Protein AF-A0A9E3DGX2-F1 (afdb_monomer)

Solvent-accessible surface area (backbone atoms only — not comparable to full-atom values): 4901 Å² total; per-residue (Å²): 88,77,74,61,82,60,101,49,70,66,35,49,50,52,53,54,49,50,52,54,43,38,76,72,70,44,92,56,76,44,81,36,62,35,79,58,42,99,95,37,46,62,64,37,72,51,77,50,76,56,98,86,30,46,34,41,35,36,16,42,62,37,91,49,84,93,50,34,78,81,47,70,72,58,54,54,55,59,74,74,110

Sequence (81 aa):
MFPPEVVGGAEIIAHRQALALRARGAEVAVMAGGLPRPDFPRGAWVRETVDGLAVHRLSIRSMEPDANFHSPAAAERLRAL

Radius of gyration: 13.46 Å; Cα contacts (8 Å, |Δi|>4): 100; chains: 1; bounding box: 33×33×36 Å

Mean predicted aligned error: 5.75 Å

pLDDT: mean 84.1, std 10.44, range [56.5, 97.38]

Secondary structure (DSSP, 8-state):
--S--SS-HHHHHHHHHHHHHHHTT---EEEEEE--BTTB-TT-EEEEEETTEEEEEEE-S-SSGGG-S--HHHHHHHHT-

Structure (mmCIF, N/CA/C/O backbone):
data_AF-A0A9E3DGX2-F1
#
_entry.id   AF-A0A9E3DGX2-F1
#
loop_
_atom_site.group_PDB
_atom_site.id
_atom_site.type_symbol
_atom_site.label_atom_id
_atom_site.label_alt_id
_atom_site.label_comp_id
_atom_site.label_asym_id
_atom_site.label_entity_id
_atom_site.label_seq_id
_atom_site.pdbx_PDB_ins_code
_atom_site.Cartn_x
_atom_site.Cartn_y
_atom_site.Cartn_z
_atom_site.occupancy
_atom_site.B_iso_or_equiv
_atom_site.auth_seq_id
_atom_site.auth_comp_id
_atom_site.auth_asym_id
_atom_site.auth_atom_id
_atom_site.pdbx_PDB_model_num
ATOM 1 N N . MET A 1 1 ? 2.727 7.016 -3.690 1.00 68.88 1 MET A N 1
ATOM 2 C CA . MET A 1 1 ? 3.581 6.532 -2.570 1.00 68.88 1 MET A CA 1
ATOM 3 C C . MET A 1 1 ? 2.767 6.473 -1.280 1.00 68.88 1 MET A C 1
ATOM 5 O O . MET A 1 1 ? 1.828 7.243 -1.151 1.00 68.88 1 MET A O 1
ATOM 9 N N . PHE A 1 2 ? 3.080 5.559 -0.357 1.00 72.50 2 PHE A N 1
ATOM 10 C CA . PHE A 1 2 ? 2.453 5.498 0.973 1.00 72.50 2 PHE A CA 1
ATOM 11 C C . PHE A 1 2 ? 3.549 5.402 2.051 1.00 72.50 2 PHE A C 1
ATOM 13 O O . PHE A 1 2 ? 4.384 4.510 1.906 1.00 72.50 2 PHE A O 1
ATOM 20 N N . PRO A 1 3 ? 3.590 6.260 3.086 1.00 76.31 3 PRO A N 1
ATOM 21 C CA . PRO A 1 3 ? 2.744 7.441 3.244 1.00 76.31 3 PRO A CA 1
ATOM 22 C C . PRO A 1 3 ? 2.999 8.448 2.096 1.00 76.31 3 PRO A C 1
ATOM 24 O O . PRO A 1 3 ? 3.867 8.214 1.250 1.00 76.31 3 PRO A O 1
ATOM 27 N N . PRO A 1 4 ? 2.190 9.509 1.962 1.00 76.00 4 PRO A N 1
ATOM 28 C CA . PRO A 1 4 ? 2.328 10.450 0.856 1.00 76.00 4 PRO A CA 1
ATOM 29 C C . PRO A 1 4 ? 3.668 11.198 0.954 1.00 76.00 4 PRO A C 1
ATOM 31 O O . PRO A 1 4 ? 3.841 12.047 1.819 1.00 76.00 4 PRO A O 1
ATOM 34 N N . GLU A 1 5 ? 4.613 10.880 0.068 1.00 72.25 5 GLU A N 1
ATOM 35 C CA . GLU A 1 5 ? 5.925 11.555 -0.022 1.00 72.25 5 GLU A CA 1
ATOM 36 C C . GLU A 1 5 ? 5.980 12.598 -1.155 1.00 72.25 5 GLU A C 1
ATOM 38 O O . GLU A 1 5 ? 6.858 13.455 -1.182 1.00 72.25 5 GLU A O 1
ATOM 43 N N . VAL A 1 6 ? 5.028 12.547 -2.092 1.00 61.66 6 VAL A N 1
ATOM 44 C CA . VAL A 1 6 ? 4.921 13.450 -3.252 1.00 61.66 6 VAL A CA 1
ATOM 45 C C . VAL A 1 6 ? 3.569 14.164 -3.196 1.00 61.66 6 VAL A C 1
ATOM 47 O O . VAL A 1 6 ? 2.616 13.625 -2.634 1.00 61.66 6 VAL A O 1
ATOM 50 N N . VAL A 1 7 ? 3.461 15.357 -3.794 1.00 56.50 7 VAL A N 1
ATOM 51 C CA . VAL A 1 7 ? 2.237 16.192 -3.848 1.00 56.50 7 VAL A CA 1
ATOM 52 C C . VAL A 1 7 ? 1.188 15.602 -4.814 1.00 56.50 7 VAL A C 1
ATOM 54 O O . VAL A 1 7 ? 0.692 16.264 -5.719 1.00 56.50 7 VAL A O 1
ATOM 57 N N . GLY A 1 8 ? 0.873 14.317 -4.670 1.00 64.19 8 GLY A N 1
ATOM 58 C CA . GLY A 1 8 ? -0.260 13.667 -5.318 1.00 64.19 8 GLY A CA 1
ATOM 59 C C . GLY A 1 8 ? -1.456 13.667 -4.367 1.00 64.19 8 GLY A C 1
ATOM 60 O O . GLY A 1 8 ? -1.388 13.149 -3.252 1.00 64.19 8 GLY A O 1
ATOM 61 N N . GLY A 1 9 ? -2.571 14.281 -4.774 1.00 77.81 9 GLY A N 1
ATOM 62 C CA . GLY A 1 9 ? -3.764 14.382 -3.923 1.00 77.81 9 GLY A CA 1
ATOM 63 C C . GLY A 1 9 ? -4.393 13.022 -3.593 1.00 77.81 9 GLY A C 1
ATOM 64 O O . GLY A 1 9 ? -4.951 12.845 -2.512 1.00 77.81 9 GLY A O 1
ATOM 65 N N . ALA A 1 10 ? -4.261 12.043 -4.493 1.00 83.62 10 ALA A N 1
ATOM 66 C CA . ALA A 1 10 ? -4.835 10.712 -4.318 1.00 83.62 10 ALA A CA 1
ATOM 67 C C . ALA A 1 10 ? -4.220 9.971 -3.122 1.00 83.62 10 ALA A C 1
ATOM 69 O O . ALA A 1 10 ? -4.949 9.375 -2.327 1.00 83.62 10 ALA A O 1
ATOM 70 N N . GLU A 1 11 ? -2.900 10.043 -2.943 1.00 84.06 11 GLU A N 1
ATOM 71 C CA . GLU A 1 11 ? -2.238 9.342 -1.843 1.00 84.06 11 GLU A CA 1
ATOM 72 C C . GLU A 1 11 ? -2.551 9.957 -0.483 1.00 84.06 11 GLU A C 1
ATOM 74 O O . GLU A 1 11 ? -2.742 9.221 0.487 1.00 84.06 11 GLU A O 1
ATOM 79 N N . ILE A 1 12 ? -2.690 11.287 -0.416 1.00 85.44 12 ILE A N 1
ATOM 80 C CA . ILE A 1 12 ? -3.117 11.986 0.804 1.00 85.44 12 ILE A CA 1
ATOM 81 C C . ILE A 1 12 ? -4.508 11.508 1.229 1.00 85.44 12 ILE A C 1
ATOM 83 O O . ILE A 1 12 ? -4.728 11.187 2.400 1.00 85.44 12 ILE A O 1
ATOM 87 N N . ILE A 1 13 ? -5.449 11.436 0.284 1.00 89.69 13 ILE A N 1
ATOM 88 C CA . ILE A 1 13 ? -6.811 10.977 0.566 1.00 89.69 13 ILE A CA 1
ATOM 89 C C . ILE A 1 13 ? -6.816 9.503 0.982 1.00 89.69 13 ILE A C 1
ATOM 91 O O . ILE A 1 13 ? -7.416 9.180 2.009 1.00 89.69 13 ILE A O 1
ATOM 95 N N . ALA A 1 14 ? -6.103 8.633 0.261 1.00 90.00 14 ALA A N 1
ATOM 96 C CA . ALA A 1 14 ? -6.013 7.211 0.590 1.00 90.00 14 ALA A CA 1
ATOM 97 C C . ALA A 1 14 ? -5.441 6.981 2.000 1.00 90.00 14 ALA A C 1
ATOM 99 O O . ALA A 1 14 ? -5.985 6.194 2.774 1.00 90.00 14 ALA A O 1
ATOM 100 N N . HIS A 1 15 ? -4.391 7.719 2.370 1.00 91.25 15 HIS A N 1
ATOM 101 C CA . HIS A 1 15 ? -3.796 7.654 3.703 1.00 91.25 15 HIS A CA 1
ATOM 102 C C . HIS A 1 15 ? -4.768 8.096 4.802 1.00 91.25 15 HIS A C 1
ATOM 104 O O . HIS A 1 15 ? -4.980 7.369 5.776 1.00 91.25 15 HIS A O 1
ATOM 110 N N . ARG A 1 16 ? -5.442 9.239 4.618 1.00 93.00 16 ARG A N 1
ATOM 111 C CA . ARG A 1 16 ? -6.459 9.721 5.569 1.00 93.00 16 ARG A CA 1
ATOM 112 C C . ARG A 1 16 ? -7.616 8.733 5.726 1.00 93.00 16 ARG A C 1
ATOM 114 O O . ARG A 1 16 ? -8.084 8.520 6.842 1.00 93.00 16 ARG A O 1
ATOM 121 N N . GLN A 1 17 ? -8.074 8.130 4.631 1.00 95.06 17 GLN A N 1
ATOM 122 C CA . GLN A 1 17 ? -9.154 7.144 4.658 1.00 95.06 17 GLN A CA 1
ATOM 123 C C . GLN A 1 17 ? -8.736 5.855 5.373 1.00 95.06 17 GLN A C 1
ATOM 125 O O . GLN A 1 17 ? -9.498 5.359 6.201 1.00 95.06 17 GLN A O 1
ATOM 130 N N . ALA A 1 18 ? -7.523 5.354 5.123 1.00 94.81 18 ALA A N 1
ATOM 131 C CA . ALA A 1 18 ? -7.002 4.159 5.785 1.00 94.81 18 ALA A CA 1
ATOM 132 C C . ALA A 1 18 ? -6.930 4.335 7.312 1.00 94.81 18 ALA A C 1
ATOM 134 O O . ALA A 1 18 ? -7.417 3.486 8.061 1.00 94.81 18 ALA A O 1
ATOM 135 N N . LEU A 1 19 ? -6.406 5.474 7.779 1.00 95.25 19 LEU A N 1
ATOM 136 C CA . LEU A 1 19 ? -6.368 5.794 9.208 1.00 95.25 19 LEU A CA 1
ATOM 137 C C . LEU A 1 19 ? -7.771 5.935 9.808 1.00 95.25 19 LEU A C 1
ATOM 139 O O . LEU A 1 19 ? -8.030 5.411 10.891 1.00 95.25 19 LEU A O 1
ATOM 143 N N . ALA A 1 20 ? -8.693 6.600 9.105 1.00 96.69 20 ALA A N 1
ATOM 144 C CA . ALA A 1 20 ? -10.065 6.767 9.575 1.00 96.69 20 ALA A CA 1
ATOM 145 C C . ALA A 1 20 ? -10.817 5.430 9.687 1.00 96.69 20 ALA A C 1
ATOM 147 O O . ALA A 1 20 ? -11.575 5.237 10.636 1.00 96.69 20 ALA A O 1
ATOM 148 N N . LEU A 1 21 ? -10.606 4.502 8.748 1.00 96.88 21 LEU A N 1
ATOM 149 C CA . LEU A 1 21 ? -11.175 3.153 8.807 1.00 96.88 21 LEU A CA 1
ATOM 150 C C . LEU A 1 21 ? -10.617 2.370 9.999 1.00 96.88 21 LEU A C 1
ATOM 152 O O . LEU A 1 21 ? -11.392 1.826 10.785 1.00 96.88 21 LEU A O 1
ATOM 156 N N . ARG A 1 22 ? -9.294 2.391 10.194 1.00 96.12 22 ARG A N 1
ATOM 157 C CA . ARG A 1 22 ? -8.651 1.742 11.344 1.00 96.12 22 ARG A CA 1
ATOM 158 C C . ARG A 1 22 ? -9.154 2.300 12.676 1.00 96.12 22 ARG A C 1
ATOM 160 O O . ARG A 1 22 ? -9.469 1.534 13.580 1.00 96.12 22 ARG A O 1
ATOM 167 N N . ALA A 1 23 ? -9.277 3.622 12.798 1.00 96.00 23 ALA A N 1
ATOM 168 C CA . ALA A 1 23 ? -9.787 4.272 14.008 1.00 96.00 23 ALA A CA 1
ATOM 169 C C . ALA A 1 23 ? -11.238 3.874 14.344 1.00 96.00 23 ALA A C 1
ATOM 171 O O . ALA A 1 23 ? -11.647 3.955 15.498 1.00 96.00 23 ALA A O 1
ATOM 172 N N . ARG A 1 24 ? -12.008 3.413 13.350 1.00 97.38 24 ARG A N 1
ATOM 173 C CA . ARG A 1 24 ? -13.362 2.860 13.522 1.00 97.38 24 ARG A CA 1
ATOM 174 C C . ARG A 1 24 ? -13.367 1.360 13.845 1.00 97.38 24 ARG A C 1
ATOM 176 O O . ARG A 1 24 ? -14.435 0.760 13.876 1.00 97.38 24 ARG A O 1
ATOM 183 N N . GLY A 1 25 ? -12.199 0.760 14.070 1.00 96.62 25 GLY A N 1
ATOM 184 C CA . GLY A 1 25 ? -12.044 -0.655 14.402 1.00 96.62 25 GLY A CA 1
ATOM 185 C C . GLY A 1 25 ? -11.961 -1.589 13.195 1.00 96.62 25 GLY A C 1
ATOM 186 O O . GLY A 1 25 ? -11.978 -2.800 13.385 1.00 96.62 25 GLY A O 1
ATOM 187 N N . ALA A 1 26 ? -11.867 -1.064 11.968 1.00 96.44 26 ALA A N 1
ATOM 188 C CA . ALA A 1 26 ? -11.654 -1.911 10.799 1.00 96.44 26 ALA A CA 1
ATOM 189 C C . ALA A 1 26 ? -10.215 -2.445 10.760 1.00 96.44 26 ALA A C 1
ATOM 191 O O . ALA A 1 26 ? -9.260 -1.729 11.077 1.00 96.44 26 ALA A O 1
ATOM 192 N N . GLU A 1 27 ? -10.055 -3.679 10.291 1.00 94.75 27 GLU A N 1
ATOM 193 C CA . GLU A 1 27 ? -8.752 -4.190 9.881 1.00 94.75 27 GLU A CA 1
ATOM 194 C C . GLU A 1 27 ? -8.406 -3.619 8.502 1.00 94.75 27 GLU A C 1
ATOM 196 O O . GLU A 1 27 ? -9.179 -3.736 7.551 1.00 94.75 27 GLU A O 1
ATOM 201 N N . VAL A 1 28 ? -7.262 -2.939 8.402 1.00 94.75 28 VAL A N 1
ATOM 202 C CA . VAL A 1 28 ? -6.859 -2.218 7.190 1.00 94.75 28 VAL A CA 1
ATOM 203 C C . VAL A 1 28 ? -5.458 -2.643 6.779 1.00 94.75 28 VAL A C 1
ATOM 205 O O . VAL A 1 28 ? -4.502 -2.501 7.545 1.00 94.75 28 VAL A O 1
ATOM 208 N N . ALA A 1 29 ? -5.340 -3.091 5.532 1.00 92.56 29 ALA A N 1
ATOM 209 C CA . ALA A 1 29 ? -4.076 -3.310 4.846 1.00 92.56 29 ALA A CA 1
ATOM 210 C C . ALA A 1 29 ? -3.980 -2.383 3.628 1.00 92.56 29 ALA A C 1
ATOM 212 O O . ALA A 1 29 ? -4.968 -2.128 2.937 1.00 92.56 29 ALA A O 1
ATOM 213 N N . VAL A 1 30 ? -2.781 -1.874 3.362 1.00 91.81 30 VAL A N 1
ATOM 214 C CA . VAL A 1 30 ? -2.504 -0.949 2.261 1.00 91.81 30 VAL A CA 1
ATOM 215 C C . VAL A 1 30 ? -1.600 -1.633 1.251 1.00 91.81 30 VAL A C 1
ATOM 217 O O . VAL A 1 30 ? -0.548 -2.150 1.611 1.00 91.81 30 VAL A O 1
ATOM 220 N N . MET A 1 31 ? -1.973 -1.589 -0.026 1.00 88.69 31 MET A N 1
ATOM 221 C CA . MET A 1 31 ? -1.095 -1.981 -1.127 1.00 88.69 31 MET A CA 1
ATOM 222 C C . MET A 1 31 ? -0.542 -0.734 -1.807 1.00 88.69 31 MET A C 1
ATOM 224 O O . MET A 1 31 ? -1.306 0.138 -2.221 1.00 88.69 31 MET A O 1
ATOM 228 N N . ALA A 1 32 ? 0.780 -0.647 -1.929 1.00 88.44 32 ALA A N 1
ATOM 229 C CA . ALA A 1 32 ? 1.438 0.518 -2.507 1.00 88.44 32 ALA A CA 1
ATOM 230 C C . ALA A 1 32 ? 2.599 0.133 -3.432 1.00 88.44 32 ALA A C 1
ATOM 232 O O . ALA A 1 32 ? 3.342 -0.816 -3.185 1.00 88.44 32 ALA A O 1
ATOM 233 N N . GLY A 1 33 ? 2.794 0.921 -4.488 1.00 86.31 33 GLY A N 1
ATOM 234 C CA . GLY A 1 33 ? 4.032 0.894 -5.264 1.00 86.31 33 GLY A CA 1
ATOM 235 C C . GLY A 1 33 ? 5.179 1.568 -4.503 1.00 86.31 33 GLY A C 1
ATOM 236 O O . GLY A 1 33 ? 4.965 2.542 -3.774 1.00 86.31 33 GLY A O 1
ATOM 237 N N . GLY A 1 34 ? 6.401 1.070 -4.685 1.00 86.81 34 GLY A N 1
ATOM 238 C CA . GLY A 1 34 ? 7.628 1.699 -4.190 1.00 86.81 34 GLY A CA 1
ATOM 239 C C . GLY A 1 34 ? 8.669 1.856 -5.291 1.00 86.81 34 GLY A C 1
ATOM 240 O O . GLY A 1 34 ? 8.802 0.986 -6.147 1.00 86.81 34 GLY A O 1
ATOM 241 N N . LEU A 1 35 ? 9.415 2.959 -5.278 1.00 85.81 35 LEU A N 1
ATOM 242 C CA . LEU A 1 35 ? 10.520 3.140 -6.217 1.00 85.81 35 LEU A CA 1
AT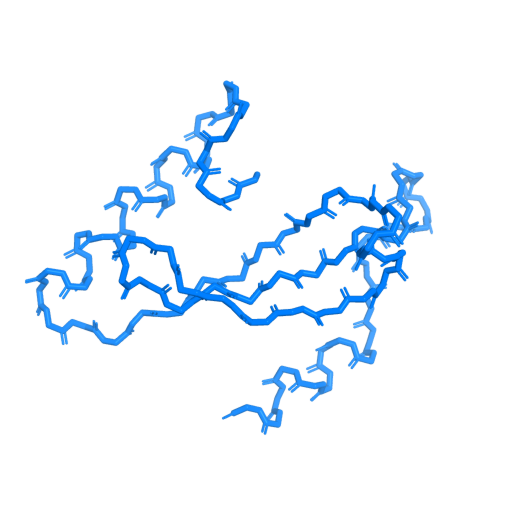OM 243 C C . LEU A 1 35 ? 11.637 2.124 -5.921 1.00 85.81 35 LEU A C 1
ATOM 245 O O . LEU A 1 35 ? 11.898 1.844 -4.748 1.00 85.81 35 LEU A O 1
ATOM 249 N N . PRO A 1 36 ? 12.298 1.571 -6.952 1.00 87.19 36 PRO A N 1
ATOM 250 C CA . PRO A 1 36 ? 13.415 0.664 -6.746 1.00 87.19 36 PRO A CA 1
ATOM 251 C C . PRO A 1 36 ? 14.588 1.386 -6.077 1.00 87.19 36 PRO A C 1
ATOM 253 O O . PRO A 1 36 ? 14.941 2.506 -6.447 1.00 87.19 36 PRO A O 1
ATOM 256 N N . ARG A 1 37 ? 15.208 0.713 -5.109 1.00 89.62 37 ARG A N 1
ATOM 257 C CA . ARG A 1 37 ? 16.390 1.169 -4.358 1.00 89.62 37 ARG A CA 1
ATOM 258 C C . ARG A 1 37 ? 17.407 0.022 -4.261 1.00 89.62 37 ARG A C 1
ATOM 260 O O . ARG A 1 37 ? 17.022 -1.120 -4.520 1.00 89.62 37 ARG A O 1
ATOM 267 N N . PRO A 1 38 ? 18.677 0.270 -3.883 1.00 91.00 38 PRO A N 1
ATOM 268 C CA . PRO A 1 38 ? 19.675 -0.798 -3.749 1.00 91.00 38 PRO A CA 1
ATOM 269 C C . PRO A 1 38 ? 19.246 -1.948 -2.820 1.00 91.00 38 PRO A C 1
ATOM 271 O O . PRO A 1 38 ? 19.540 -3.105 -3.099 1.00 91.00 38 PRO A O 1
ATOM 274 N N . ASP A 1 39 ? 18.505 -1.636 -1.756 1.00 91.44 39 ASP A N 1
ATOM 275 C CA . ASP A 1 39 ? 17.938 -2.573 -0.777 1.00 91.44 39 ASP A CA 1
ATOM 276 C C . ASP A 1 39 ? 16.543 -3.105 -1.164 1.00 91.44 39 ASP A C 1
ATOM 278 O O . ASP A 1 39 ? 16.012 -4.004 -0.516 1.00 91.44 39 ASP A O 1
ATOM 282 N N . PHE A 1 40 ? 15.935 -2.556 -2.220 1.00 90.06 40 PHE A N 1
ATOM 283 C CA . PHE A 1 40 ? 14.577 -2.866 -2.659 1.00 90.06 40 PHE A CA 1
ATOM 284 C C . PHE A 1 40 ? 14.511 -2.956 -4.195 1.00 90.06 40 PHE A C 1
ATOM 286 O O . PHE A 1 40 ? 13.988 -2.052 -4.864 1.00 90.06 40 PHE A O 1
ATOM 293 N N . PRO A 1 41 ? 15.081 -4.027 -4.785 1.00 90.38 41 PRO A N 1
ATOM 294 C CA . PRO A 1 41 ? 15.225 -4.149 -6.231 1.00 90.38 41 PRO A CA 1
ATOM 295 C C . PRO A 1 41 ? 13.871 -4.275 -6.938 1.00 90.38 41 PRO A C 1
ATOM 297 O O . PRO A 1 41 ? 12.844 -4.569 -6.330 1.00 90.38 41 PRO A O 1
ATOM 300 N N . ARG A 1 42 ? 13.863 -4.056 -8.256 1.00 87.62 42 ARG A N 1
ATOM 301 C CA . ARG A 1 42 ? 12.650 -4.089 -9.092 1.00 87.62 42 ARG A CA 1
ATOM 302 C C . ARG A 1 42 ? 11.876 -5.397 -8.912 1.00 87.62 42 ARG A C 1
ATOM 304 O O . ARG A 1 42 ? 12.445 -6.482 -8.991 1.00 87.62 42 ARG A O 1
ATOM 311 N N . GLY A 1 43 ? 10.566 -5.297 -8.697 1.00 85.06 43 GLY A N 1
ATOM 312 C CA . GLY A 1 43 ? 9.698 -6.452 -8.460 1.00 85.06 43 GLY A CA 1
ATOM 313 C C . GLY A 1 43 ? 9.841 -7.110 -7.082 1.00 85.06 43 GLY A C 1
ATOM 314 O O . GLY A 1 43 ? 9.113 -8.070 -6.821 1.00 85.06 43 GLY A O 1
ATOM 315 N N . ALA A 1 44 ? 10.726 -6.616 -6.207 1.00 89.31 44 ALA A N 1
ATOM 316 C CA . ALA A 1 44 ? 10.762 -7.030 -4.810 1.00 89.31 44 ALA A CA 1
ATOM 317 C C . ALA A 1 44 ? 9.479 -6.615 -4.088 1.00 89.31 44 ALA A C 1
ATOM 319 O O . ALA A 1 44 ? 8.830 -5.629 -4.439 1.00 89.31 44 ALA A O 1
ATOM 320 N N . TRP A 1 45 ? 9.133 -7.373 -3.055 1.00 89.56 45 TRP A N 1
ATOM 321 C CA . TRP A 1 45 ? 7.986 -7.107 -2.206 1.00 89.56 45 TRP A CA 1
ATOM 322 C C . TRP A 1 45 ? 8.423 -7.110 -0.750 1.00 89.56 45 TRP A C 1
ATOM 324 O O . TRP A 1 45 ? 9.217 -7.963 -0.351 1.00 89.56 45 TRP A O 1
ATOM 334 N N . VAL A 1 46 ? 7.892 -6.173 0.027 1.00 91.75 46 VAL A N 1
ATOM 335 C CA . VAL A 1 46 ? 8.097 -6.104 1.473 1.00 91.75 46 VAL A CA 1
ATOM 336 C C . VAL A 1 46 ? 6.781 -5.800 2.173 1.00 91.75 46 VAL A C 1
ATOM 338 O O . VAL A 1 46 ? 5.891 -5.153 1.615 1.00 91.75 46 VAL A O 1
ATOM 341 N N . ARG A 1 47 ? 6.671 -6.268 3.415 1.00 92.56 47 ARG A N 1
ATOM 342 C CA . ARG A 1 47 ? 5.610 -5.885 4.340 1.00 92.56 47 ARG A CA 1
ATOM 343 C C . ARG A 1 47 ? 6.230 -5.074 5.467 1.00 92.56 47 ARG A C 1
ATOM 345 O O . ARG A 1 47 ? 7.205 -5.511 6.070 1.00 92.56 47 ARG A O 1
ATOM 352 N N . GLU A 1 48 ? 5.640 -3.930 5.760 1.00 93.12 48 GLU A N 1
ATOM 353 C CA . GLU A 1 48 ? 6.069 -3.032 6.829 1.00 93.12 48 GLU A CA 1
ATOM 354 C C . GLU A 1 48 ? 4.858 -2.467 7.578 1.00 93.12 48 GLU A C 1
ATOM 356 O O . GLU A 1 48 ? 3.715 -2.607 7.137 1.00 93.12 48 GLU A O 1
ATOM 361 N N . THR A 1 49 ? 5.111 -1.839 8.723 1.00 94.00 49 THR A N 1
ATOM 362 C CA . THR A 1 49 ? 4.0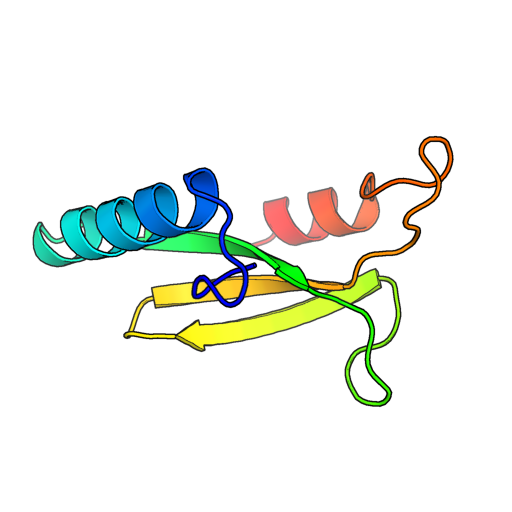81 -1.151 9.503 1.00 94.00 49 THR A CA 1
ATOM 363 C C . THR A 1 49 ? 4.337 0.348 9.443 1.00 94.00 49 THR A C 1
ATOM 365 O O . THR A 1 49 ? 5.389 0.805 9.881 1.00 94.00 49 THR A O 1
ATOM 368 N N . VAL A 1 50 ? 3.365 1.112 8.947 1.00 92.12 50 VAL A N 1
ATOM 369 C CA . VAL A 1 50 ? 3.427 2.581 8.854 1.00 92.12 50 VAL A CA 1
ATOM 370 C C . VAL A 1 50 ? 2.183 3.152 9.512 1.00 92.12 50 VAL A C 1
ATOM 372 O O . VAL A 1 50 ? 1.075 2.761 9.154 1.00 92.12 50 VAL A O 1
ATOM 375 N N . ASP A 1 51 ? 2.346 4.032 10.502 1.00 91.75 51 ASP A N 1
ATOM 376 C CA . ASP A 1 51 ? 1.235 4.612 11.277 1.00 91.75 51 ASP A CA 1
ATOM 377 C C . ASP A 1 51 ? 0.268 3.547 11.834 1.00 91.75 51 ASP A C 1
ATOM 379 O O . ASP A 1 51 ? -0.948 3.725 11.947 1.00 91.75 51 ASP A O 1
ATOM 383 N N . GLY A 1 52 ? 0.840 2.384 12.167 1.00 91.06 52 GLY A N 1
ATOM 384 C CA . GLY A 1 52 ? 0.146 1.185 12.632 1.00 91.06 52 GLY A CA 1
ATOM 385 C C . GLY A 1 52 ? -0.769 0.507 11.602 1.00 91.06 52 GLY A C 1
ATOM 386 O O . GLY A 1 52 ? -1.590 -0.321 11.990 1.00 91.06 52 GLY A O 1
ATOM 387 N N . LEU A 1 53 ? -0.638 0.838 10.317 1.00 93.94 53 LEU A N 1
ATOM 388 C CA . LEU A 1 53 ? -1.242 0.125 9.192 1.00 93.94 53 LEU A CA 1
ATOM 389 C C . LEU A 1 53 ? -0.246 -0.893 8.628 1.00 93.94 53 LEU A C 1
ATOM 391 O O . LEU A 1 53 ? 0.940 -0.590 8.494 1.00 93.94 53 LEU A O 1
ATOM 395 N N . ALA A 1 54 ? -0.732 -2.077 8.248 1.00 94.12 54 ALA A N 1
ATOM 396 C CA . ALA A 1 54 ? 0.066 -3.032 7.487 1.00 94.12 54 ALA A CA 1
ATOM 397 C C . ALA A 1 54 ? 0.182 -2.550 6.034 1.00 94.12 54 ALA A C 1
ATOM 399 O O . ALA A 1 54 ? -0.823 -2.452 5.328 1.00 94.12 54 ALA A O 1
ATOM 400 N N . VAL A 1 55 ? 1.398 -2.253 5.581 1.00 93.25 55 VAL A N 1
ATOM 401 C CA . VAL A 1 55 ? 1.676 -1.785 4.221 1.00 93.25 55 VAL A CA 1
ATOM 402 C C . VAL A 1 55 ? 2.437 -2.864 3.462 1.00 93.25 55 VAL A C 1
ATOM 404 O O . VAL A 1 55 ? 3.524 -3.284 3.852 1.00 93.25 55 VAL A O 1
ATOM 407 N N . HIS A 1 56 ? 1.858 -3.302 2.352 1.00 92.19 56 HIS A N 1
ATOM 408 C CA . HIS A 1 56 ? 2.447 -4.216 1.388 1.00 92.19 56 HIS A CA 1
ATOM 409 C C . HIS A 1 56 ? 2.987 -3.405 0.216 1.00 92.19 56 HIS A C 1
ATOM 411 O O . HIS A 1 56 ? 2.221 -2.853 -0.582 1.00 92.19 56 HIS A O 1
ATOM 417 N N . ARG A 1 57 ? 4.313 -3.322 0.113 1.00 90.69 57 ARG A N 1
ATOM 418 C CA . ARG A 1 57 ? 4.985 -2.523 -0.907 1.00 90.69 57 ARG A CA 1
ATOM 419 C C . ARG A 1 57 ? 5.548 -3.410 -2.002 1.00 90.69 57 ARG A C 1
ATOM 421 O O . ARG A 1 57 ? 6.315 -4.328 -1.721 1.00 90.69 57 ARG A O 1
ATOM 428 N N . LEU A 1 58 ? 5.206 -3.104 -3.252 1.00 89.88 58 LEU A N 1
ATOM 429 C CA . LEU A 1 58 ? 5.763 -3.747 -4.442 1.00 89.88 58 LEU A CA 1
ATOM 430 C C . LEU A 1 58 ? 6.666 -2.761 -5.189 1.00 89.88 58 LEU A C 1
ATOM 432 O O . LEU A 1 58 ? 6.226 -1.681 -5.589 1.00 89.88 58 LEU A O 1
ATOM 436 N N . SER A 1 59 ? 7.929 -3.136 -5.379 1.00 88.81 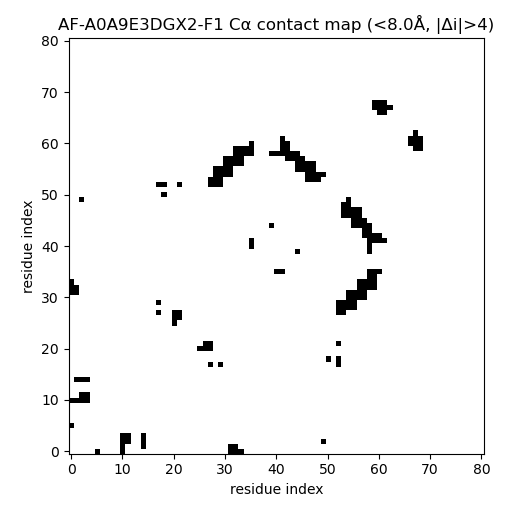59 SER A N 1
ATOM 437 C CA . SER A 1 59 ? 8.899 -2.343 -6.127 1.00 88.81 59 SER A CA 1
ATOM 438 C C . SER A 1 59 ? 8.528 -2.316 -7.605 1.00 88.81 59 SER A C 1
ATOM 440 O O . SER A 1 59 ? 8.314 -3.366 -8.223 1.00 88.81 59 SER A O 1
ATOM 442 N N . ILE A 1 60 ? 8.461 -1.118 -8.180 1.00 84.50 60 ILE A N 1
ATOM 443 C CA . ILE A 1 60 ? 8.070 -0.915 -9.577 1.00 84.50 60 ILE A CA 1
ATOM 444 C C . ILE A 1 60 ? 9.063 -1.622 -10.500 1.00 84.50 60 ILE A C 1
ATOM 446 O O . ILE A 1 60 ? 10.278 -1.458 -10.378 1.00 84.50 60 ILE A O 1
ATOM 450 N N . ARG A 1 61 ? 8.543 -2.401 -11.455 1.00 82.25 61 ARG A N 1
ATOM 451 C CA . ARG A 1 61 ? 9.367 -3.102 -12.447 1.00 82.25 61 ARG A CA 1
ATOM 452 C C . ARG A 1 61 ? 9.847 -2.168 -13.545 1.00 82.25 61 ARG A C 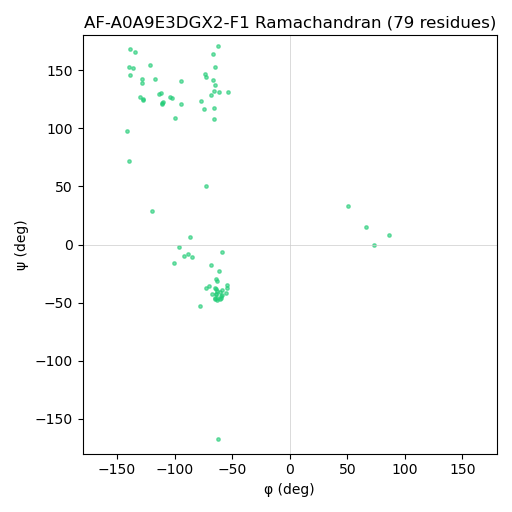1
ATOM 454 O O . ARG A 1 61 ? 11.054 -2.056 -13.733 1.00 82.25 61 ARG A O 1
ATOM 461 N N . SER A 1 62 ? 8.941 -1.438 -14.184 1.00 78.62 62 SER A N 1
ATOM 462 C CA . SER A 1 62 ? 9.275 -0.396 -15.154 1.00 78.62 62 SER A CA 1
ATOM 463 C C . SER A 1 62 ? 8.378 0.823 -14.995 1.00 78.62 62 SER A C 1
ATOM 465 O O . SER A 1 62 ? 7.242 0.707 -14.539 1.00 78.62 62 SER A O 1
ATOM 467 N N . MET A 1 63 ? 8.908 1.977 -15.392 1.00 72.50 63 MET A N 1
ATOM 468 C CA . MET A 1 63 ? 8.127 3.199 -15.604 1.00 72.50 63 MET A CA 1
ATOM 469 C C . MET A 1 63 ? 7.646 3.316 -17.059 1.00 72.50 63 MET A C 1
ATOM 471 O O . MET A 1 63 ? 6.815 4.169 -17.349 1.00 72.50 63 MET A O 1
ATOM 475 N N . GLU A 1 64 ? 8.147 2.456 -17.954 1.00 78.31 64 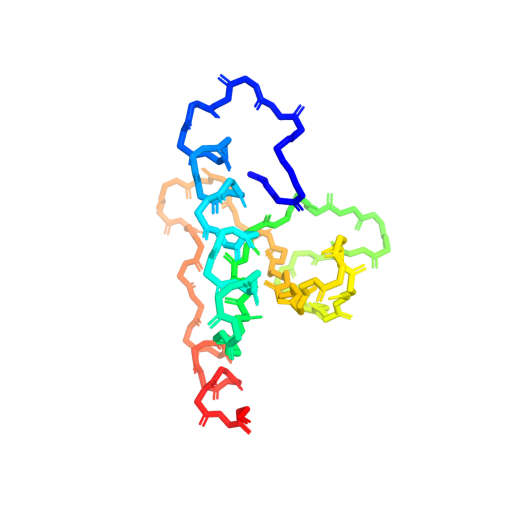GLU A N 1
ATOM 476 C CA . GLU A 1 64 ? 7.687 2.381 -19.340 1.00 78.31 64 GLU A CA 1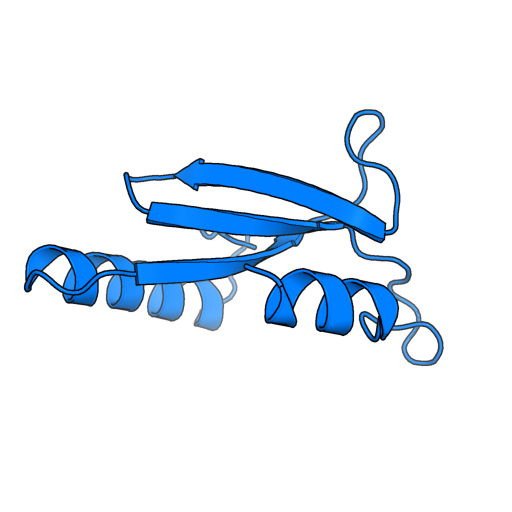
ATOM 477 C C . GLU A 1 64 ? 6.228 1.894 -19.389 1.00 78.31 64 GLU A C 1
ATOM 479 O O . GLU A 1 64 ? 5.916 0.879 -18.749 1.00 78.31 64 GLU A O 1
ATOM 484 N N . PRO A 1 65 ? 5.340 2.557 -20.155 1.00 67.62 65 PRO A N 1
ATOM 485 C CA . PRO A 1 65 ? 3.916 2.216 -20.221 1.00 67.62 65 PRO A CA 1
ATOM 486 C C . PRO A 1 65 ? 3.644 0.747 -20.578 1.00 67.62 65 PRO A C 1
ATOM 488 O O . PRO A 1 65 ? 2.757 0.122 -19.992 1.00 67.62 65 PRO A O 1
ATOM 491 N N . ASP A 1 66 ? 4.457 0.186 -21.476 1.00 69.12 66 ASP A N 1
ATOM 492 C CA . ASP A 1 66 ? 4.299 -1.176 -22.004 1.00 69.12 66 ASP A CA 1
ATOM 493 C C . ASP A 1 66 ? 4.942 -2.258 -21.118 1.00 69.12 66 ASP A C 1
ATOM 495 O O . ASP A 1 66 ? 4.701 -3.449 -21.302 1.00 69.12 66 ASP A O 1
ATOM 499 N N . ALA A 1 67 ? 5.736 -1.861 -20.118 1.00 64.69 67 ALA A N 1
ATOM 500 C CA . ALA A 1 67 ? 6.410 -2.763 -19.178 1.00 64.69 67 ALA A CA 1
ATOM 501 C C . ALA A 1 67 ? 5.986 -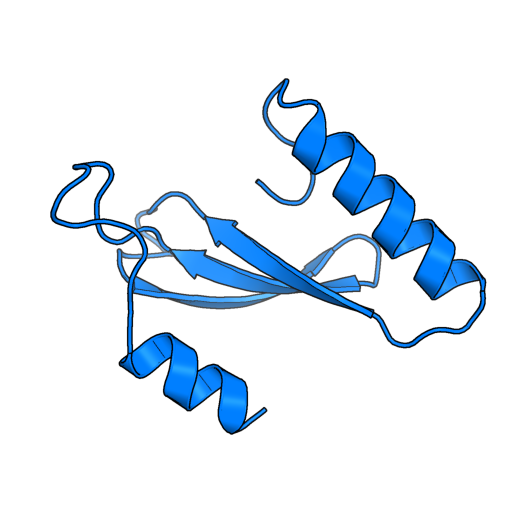2.503 -17.718 1.00 64.69 67 ALA A C 1
ATOM 503 O O . ALA A 1 67 ? 6.775 -2.698 -16.790 1.00 64.69 67 ALA A O 1
ATOM 504 N N . ASN A 1 68 ? 4.753 -2.020 -17.536 1.00 64.31 68 ASN A N 1
ATOM 505 C CA . ASN A 1 68 ? 4.238 -1.408 -16.310 1.00 64.31 68 ASN A CA 1
ATOM 506 C C . ASN A 1 68 ? 4.195 -2.325 -15.057 1.00 64.31 68 ASN A C 1
ATOM 508 O O . ASN A 1 68 ? 4.758 -3.414 -14.981 1.00 64.31 68 ASN A O 1
ATOM 512 N N . PHE A 1 69 ? 3.487 -1.857 -14.026 1.00 63.56 69 PHE A N 1
ATOM 513 C CA . PHE A 1 69 ? 3.265 -2.500 -12.725 1.00 63.56 69 PHE A CA 1
ATOM 514 C C . PHE A 1 69 ? 2.591 -3.889 -12.756 1.00 63.56 69 PHE A C 1
ATOM 516 O O . PHE A 1 69 ? 2.468 -4.525 -11.706 1.00 63.56 69 PHE A O 1
ATOM 523 N N . HIS A 1 70 ? 2.139 -4.376 -13.911 1.00 71.56 70 HIS A N 1
ATOM 524 C CA . HIS A 1 70 ? 1.459 -5.656 -14.039 1.00 71.56 70 HIS A CA 1
ATOM 525 C C . HIS A 1 70 ? 2.398 -6.824 -13.703 1.00 71.56 70 HIS A C 1
ATOM 527 O O . HIS A 1 70 ? 3.410 -7.077 -14.359 1.00 71.56 70 HIS A O 1
ATOM 533 N N . SER A 1 71 ? 2.051 -7.567 -12.653 1.00 71.12 71 SER A N 1
ATOM 534 C CA . SER A 1 71 ? 2.831 -8.703 -12.170 1.00 71.12 71 SER A CA 1
ATOM 535 C C . SER A 1 71 ? 1.901 -9.835 -11.728 1.00 71.12 71 SER A C 1
ATOM 537 O O . SER A 1 71 ? 1.433 -9.827 -10.586 1.00 71.12 71 SER A O 1
ATOM 539 N N . PRO A 1 72 ? 1.664 -10.844 -12.588 1.00 77.31 72 PRO A N 1
ATOM 540 C CA . PRO A 1 72 ? 0.865 -12.018 -12.233 1.00 77.31 72 PRO A CA 1
ATOM 541 C C . PRO A 1 72 ? 1.385 -12.731 -10.980 1.00 77.31 72 PRO A C 1
ATOM 543 O O . PRO A 1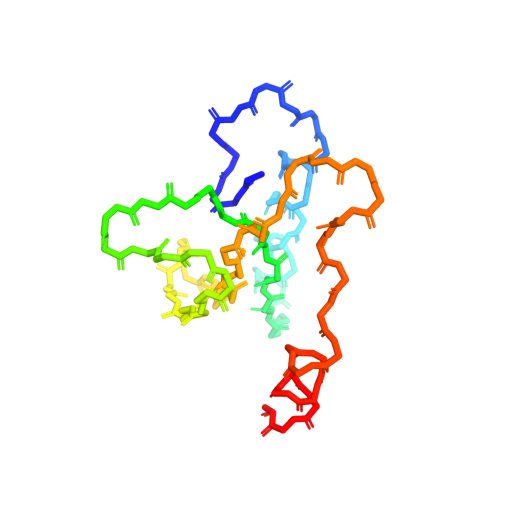 72 ? 0.614 -13.037 -10.080 1.00 77.31 72 PRO A O 1
ATOM 546 N N . ALA A 1 73 ? 2.707 -12.873 -10.848 1.00 76.62 73 ALA A N 1
ATOM 547 C CA . ALA A 1 73 ? 3.331 -13.475 -9.667 1.00 76.62 73 ALA A CA 1
ATOM 548 C C . ALA A 1 73 ? 3.082 -12.677 -8.370 1.00 76.62 73 ALA A C 1
ATOM 550 O O . ALA A 1 73 ? 3.003 -13.251 -7.284 1.00 76.62 73 ALA A O 1
ATOM 551 N N . ALA A 1 74 ? 2.958 -11.345 -8.456 1.00 72.50 74 ALA A N 1
ATOM 552 C CA . ALA A 1 74 ? 2.581 -10.539 -7.292 1.00 72.50 74 ALA A CA 1
ATOM 553 C C . ALA A 1 74 ? 1.097 -10.730 -6.947 1.00 72.50 74 ALA A C 1
ATOM 555 O O . ALA A 1 74 ? 0.757 -10.806 -5.769 1.00 72.50 74 ALA A O 1
ATOM 556 N N . ALA A 1 75 ? 0.234 -10.863 -7.959 1.00 76.06 75 ALA A N 1
ATOM 557 C CA . ALA A 1 75 ? -1.178 -11.171 -7.757 1.00 76.06 75 ALA A CA 1
ATOM 558 C C . ALA A 1 75 ? -1.378 -12.550 -7.103 1.00 76.06 75 ALA A C 1
ATOM 560 O O . ALA A 1 75 ? -2.204 -12.677 -6.205 1.00 76.06 75 ALA A O 1
ATOM 561 N N . GLU A 1 76 ? -0.603 -13.564 -7.493 1.00 81.31 76 GLU A N 1
ATOM 562 C CA . GLU A 1 76 ? -0.637 -14.885 -6.851 1.00 81.31 76 GLU A CA 1
ATOM 563 C C . GLU A 1 76 ? -0.202 -14.826 -5.387 1.00 81.31 76 GLU A C 1
ATOM 565 O O . GLU A 1 76 ? -0.900 -15.353 -4.524 1.00 81.31 76 GLU A O 1
ATOM 570 N N . ARG A 1 77 ? 0.898 -14.124 -5.083 1.00 74.19 77 ARG A N 1
ATOM 571 C CA . ARG A 1 77 ? 1.337 -13.918 -3.694 1.00 74.19 77 ARG A CA 1
ATOM 572 C C . ARG A 1 77 ? 0.283 -13.217 -2.845 1.00 74.19 77 ARG A C 1
ATOM 574 O O . ARG A 1 77 ? 0.107 -13.597 -1.697 1.00 74.19 77 ARG A O 1
ATOM 581 N N . LEU A 1 78 ? -0.419 -12.230 -3.401 1.00 71.19 78 LEU A N 1
ATOM 582 C CA . LEU A 1 78 ? -1.500 -11.532 -2.704 1.00 71.19 78 LEU A CA 1
ATOM 583 C C . LEU A 1 78 ? -2.690 -12.443 -2.391 1.00 71.19 78 LEU A C 1
ATOM 585 O O . LEU A 1 78 ? -3.276 -12.306 -1.328 1.00 71.19 78 LEU A O 1
ATOM 589 N N . ARG A 1 79 ? -3.040 -13.378 -3.282 1.00 78.56 79 ARG A N 1
ATOM 590 C CA . ARG A 1 79 ? -4.128 -14.343 -3.032 1.00 78.56 79 ARG A CA 1
ATOM 591 C C . ARG A 1 79 ? -3.802 -15.359 -1.935 1.00 78.56 79 ARG A C 1
ATOM 593 O O . ARG A 1 79 ? -4.712 -16.030 -1.468 1.00 78.56 79 ARG A O 1
ATOM 600 N N . ALA A 1 80 ? -2.524 -15.516 -1.595 1.00 74.44 80 ALA A N 1
ATOM 601 C CA . ALA A 1 80 ? -2.049 -16.462 -0.591 1.00 74.44 80 ALA A CA 1
ATOM 602 C C . ALA A 1 80 ? -1.839 -15.834 0.803 1.00 74.44 80 ALA A C 1
ATOM 604 O O . ALA A 1 80 ? -1.423 -16.551 1.714 1.00 74.44 80 ALA A O 1
ATOM 605 N N . LEU A 1 81 ? -2.066 -14.520 0.951 1.00 66.69 81 LEU A N 1
ATOM 606 C CA . LEU A 1 81 ? -2.094 -13.812 2.238 1.00 66.69 81 LEU A CA 1
ATOM 607 C C . LEU A 1 81 ? -3.439 -14.021 2.938 1.00 66.69 81 LEU A C 1
ATOM 609 O O . LEU A 1 81 ? -3.408 -14.102 4.184 1.00 66.69 81 LEU A O 1
#

Nearest PDB structures (foldseek):
  6wpw-assembly1_C  TM=4.063E-01  e=1.101E+00  Homo sapiens
  7z5h-assembly3_C  TM=3.572E-01  e=7.908E-01  Homo sapiens
  9bs0-assembly1_W  TM=3.791E-01  e=1.868E+00  Bacillus subtilis subsp. subtilis str. 168
  8iu2-assembly1_A  TM=3.039E-01  e=1.256E+00  Homo sapiens

Foldseek 3Di:
DPCDPDPDPVNPVVNVVQVVCVVVVDQGAAEEEDEADPVRHAQRWDWDADPNHTYIYGYWNDPDPVRGPDDVVVVVVVVVD

=== Feature glossary ===
The record interleaves many kinds of information about one protein. Here is each kind framed as the question it answers.

Q: What known structures does this most resemble?
A: Structural nearest neighbors (via Foldseek easy-search vs the PDB). Reported per hit: target PDB id, E-value, and alignment TM-score. A TM-score above ~0.5 is the conventional threshold for 'same fold'.

Q: Where is each backbo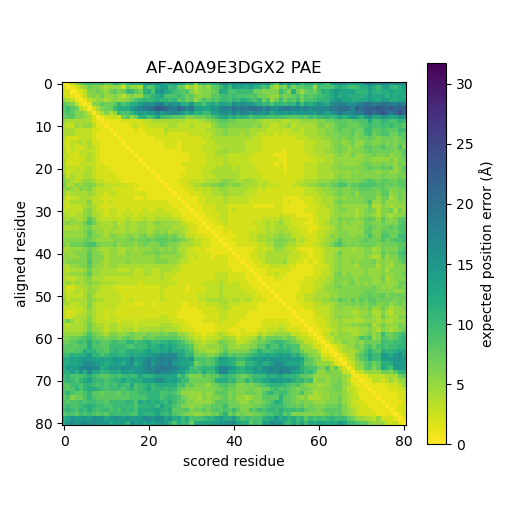ne atom in 3D?
A: The mmCIF table is the protein's shape written out atom by atom. For each backbone N, Cα, C, and carbonyl O, it records an (x, y, z) coordinate triple in Å plus the residue type, chain letter, and residue number.

Q: What are the backbone torsion angles?
A: The φ/ψ torsion pair specifies the backbone conformation at each residue. φ rotates about the N–Cα bond, ψ about the Cα–C bond. Steric clashes forbid most of the (φ, ψ) plane — the allowed regions (α-helix basin, β-sheet basin, left-handed helix) are the Ramachandran-allowed regions.

Q: Which residues are buried vs exposed?
A: Solvent-accessible surface area (SASA) is the area in Å² traced out by the centre of a 1.4 Å probe sphere (a water molecule) rolled over the protein's van der Waals surface (Shrake–Rupley / Lee–Richards construction). Buried residues have near-zero SASA; fully exposed residues can exceed 200 Å². The total SASA scales roughly with the number of surface residues.

Q: How confident is the AlphaFold model at each residue?
A: pLDDT is the predicted lDDT-Cα score: AlphaFold's confidence that the local environment of each residue (all inter-atomic distances within 15 Å) is correctly placed. It is a per-residue number between 0 and 100, with higher meaning more reliable.

Q: What does the local fold look like, residue by residue?
A: 3Di is Foldseek's structural alphabet. Each residue is assigned one of twenty discrete states based on how its Cα sits relative to its spatial (not sequential) neighbors. Aligning 3Di strings finds structural homologs roughly as well as full 3D superposition, but orders of magnitude faster.

Q: How big and how compact is the whole molecule?
A: Radius of gyration (Rg) is the root-mean-square distance of Cα atoms from their centroid — a single number for overall size and compactness. A globular domain of N residues has Rg ≈ 2.2·N^0.38 Å; an extended or disordered chain has a much larger Rg. The Cα contact count is the number of residue pairs whose Cα atoms are within 8 Å and are more than four positions apart in sequence — a standard proxy for tertiary packing density. The bounding box is the smallest axis-aligned box enclosing all Cα atoms.

Q: Which residues are in helices, strands, or loops?
A: DSSP 8-state secondary structure assigns each residue one of H (α-helix), G (3₁₀-helix), I (π-helix), E (extended β-strand), B (isolated β-bridge), T (hydrogen-bonded turn), S (bend), or '-' (coil). The assignment is computed from backbone hydrogen-bond geometry via the Kabsch–Sander algorithm.

Q: How mobile is each atom in the crystal?
A: Crystallographic B-factors measure how much each atom's electron density is smeared out, in Å². They rise in mobile loops and surface residues and fall in the buried interior. In AlphaFold models this column is repurposed to hold pLDDT instead.

Q: What if only a Cα trace is available?
A: P-SEA three-state annotation labels each residue as helix, strand, or coil based purely on the geometry of the Cα trace. It serves as a fallback when the full backbone (and thus DSSP) is unavailable.

Q: What family and function is it annotated with?
A: Database cross-references. InterPro integrates a dozen domain/family signature databases into unified entries with residue-range hits. GO terms attach function/process/location labels with evidence codes. CATH codes position the fold in a four-level structural taxonomy. Organism is the NCBI-taxonomy species name.

Q: Are the domains correctly placed relative to each other?
A: Predicted Aligned Error (PAE) is an AlphaFold confidence matrix: entry (i, j) is the expected error in the position of residue j, in ångströms, when the prediction is superimposed on the true structure at residue i. Low PAE within a block of residues means that block is internally rigid and well-predicted; high PAE between two blocks means their relative placement is uncertain even if each block individually is confident.

Q: What do the diagnostic plots show?
A: Three diagnostic plots accompany the record. The Cα contact map visualizes the tertiary structure as a 2D adjacency matrix (8 Å cutoff, sequence-local contacts suppressed). The Ramachandran plot shows the distribution of backbone (φ, ψ) torsions, with points in the α and β basins reflecting secondary structure content. The PAE plot shows AlphaFold's inter-residue confidence as a color matrix.

Q: What is the amino-acid chain?
A: Primary structure: the covalent order of the twenty standard amino acids along the backbone. Two proteins with the same sequence will (almost always) fold to the same structure; two with 30% identity often share a fold but not the details.

Q: What do the rendered images show?
A: The six renders are orthographic views along the three Cartesian axes in both directions. Representation (cartoon, sticks, or surface) and color scheme (sequence-rainbow or by-chain) vary across proteins so the training set covers all the common visualization conventions.